Protein AF-A0A7S2GM93-F1 (afdb_monomer_lite)

Secondary structure (DSSP, 8-state):
----------PEEE-GGGSPBPPPBTTB-----EEEEE-SS-EEEEE---TTHHHHHT-S--TTSS--B----S-HHHHHHHHHHTT--EEEEETSSBTT--EEEEE-TT--EE-

Foldseek 3Di:
DCPPPPPPLDKAWDDCVVFAWDDDDQQFADPFDWTWTHSVPDIDIDTDADPCHCVSPVHDDDCRNPHAAEDDDPDVPVVVVVCVVVVWDKTFRQCRTTVPDGDIWTADPVRGIYD

pLDDT: mean 89.25, std 12.48, range [44.28, 98.56]

Structure (mmCIF, N/CA/C/O backbone):
data_AF-A0A7S2GM93-F1
#
_entry.id   AF-A0A7S2GM93-F1
#
loop_
_atom_site.group_PDB
_atom_site.id
_atom_site.type_symbol
_atom_site.label_atom_id
_atom_site.label_alt_id
_atom_site.label_comp_id
_atom_site.label_asym_id
_atom_site.label_entity_id
_atom_site.label_seq_id
_atom_site.pdbx_PDB_ins_code
_atom_site.Cartn_x
_atom_site.Cartn_y
_atom_site.Cartn_z
_atom_site.occupancy
_atom_site.B_iso_or_equiv
_atom_site.auth_seq_id
_atom_site.auth_comp_id
_atom_site.auth_asym_id
_atom_site.auth_atom_id
_atom_site.pdbx_PDB_model_num
ATOM 1 N N . PRO A 1 1 ? 40.507 -26.704 -6.180 1.00 44.28 1 PRO A N 1
ATOM 2 C CA . PRO A 1 1 ? 39.527 -25.893 -6.940 1.00 44.28 1 PRO A CA 1
ATOM 3 C C . PRO A 1 1 ? 38.110 -26.199 -6.437 1.00 44.28 1 PRO A C 1
ATOM 5 O O . PRO A 1 1 ? 37.524 -27.209 -6.808 1.00 44.28 1 PRO A O 1
ATOM 8 N N . CYS A 1 2 ? 37.642 -25.406 -5.474 1.00 44.38 2 CYS A N 1
ATOM 9 C CA . CYS A 1 2 ? 36.348 -25.582 -4.819 1.00 44.38 2 CYS A CA 1
ATOM 10 C C . CYS A 1 2 ? 35.367 -24.550 -5.400 1.00 44.38 2 CYS A C 1
ATOM 12 O O . CYS A 1 2 ? 35.088 -23.543 -4.761 1.00 44.38 2 CYS A O 1
ATOM 14 N N . ASP A 1 3 ? 34.884 -24.783 -6.622 1.00 51.62 3 ASP A N 1
ATOM 15 C CA . ASP A 1 3 ? 33.886 -23.930 -7.299 1.00 51.62 3 ASP A CA 1
ATOM 16 C C . ASP A 1 3 ? 32.444 -24.367 -6.974 1.00 51.62 3 ASP A C 1
ATOM 18 O O . ASP A 1 3 ? 31.565 -24.368 -7.828 1.00 51.62 3 ASP A O 1
ATOM 22 N N . ALA A 1 4 ? 32.184 -24.786 -5.733 1.00 51.78 4 ALA A N 1
ATOM 23 C CA . ALA A 1 4 ? 30.868 -25.284 -5.311 1.00 51.78 4 ALA A CA 1
ATOM 24 C C . ALA A 1 4 ? 30.223 -24.443 -4.195 1.00 51.78 4 ALA A C 1
ATOM 26 O O . ALA A 1 4 ? 29.306 -24.909 -3.528 1.00 51.78 4 ALA A O 1
ATOM 27 N N . CYS A 1 5 ? 30.692 -23.209 -3.974 1.00 49.94 5 CYS A N 1
ATOM 28 C CA . CYS A 1 5 ? 30.199 -22.339 -2.899 1.00 49.94 5 CYS A CA 1
ATOM 29 C C . CYS A 1 5 ? 29.805 -20.935 -3.396 1.00 49.94 5 CYS A C 1
ATOM 31 O O . CYS A 1 5 ? 30.116 -19.929 -2.767 1.00 49.94 5 CYS A O 1
ATOM 33 N N . GLN A 1 6 ? 29.136 -20.860 -4.548 1.00 52.38 6 GLN A N 1
ATOM 34 C CA . GLN A 1 6 ? 28.468 -19.643 -5.025 1.00 52.38 6 GLN A CA 1
ATOM 35 C C . GLN A 1 6 ? 27.0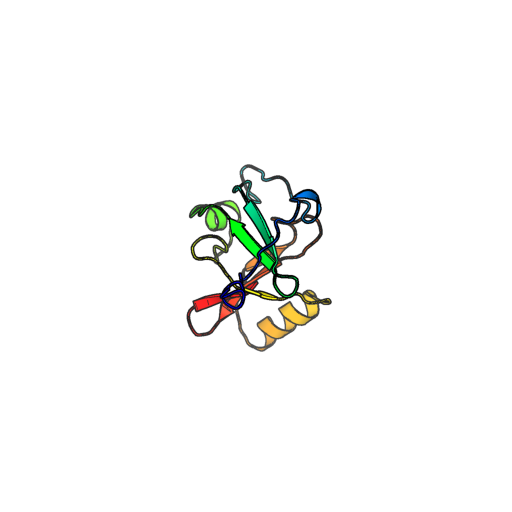48 -19.968 -5.493 1.00 52.38 6 GLN A C 1
ATOM 37 O O . GLN A 1 6 ? 26.638 -19.619 -6.593 1.00 52.38 6 GLN A O 1
ATOM 42 N N . LEU A 1 7 ? 26.257 -20.602 -4.627 1.00 51.19 7 LEU A N 1
ATOM 43 C CA . LEU A 1 7 ? 24.817 -20.360 -4.666 1.00 51.19 7 LEU A CA 1
ATOM 44 C C . LEU A 1 7 ? 24.579 -19.015 -3.959 1.00 51.19 7 LEU A C 1
ATOM 46 O O . LEU A 1 7 ? 24.088 -18.954 -2.836 1.00 51.19 7 LEU A O 1
ATOM 50 N N . ALA A 1 8 ? 25.072 -17.930 -4.558 1.00 56.44 8 ALA A N 1
ATOM 51 C CA . ALA A 1 8 ? 24.698 -16.603 -4.109 1.00 56.44 8 ALA A CA 1
ATOM 52 C C . ALA A 1 8 ? 23.217 -16.450 -4.460 1.00 56.44 8 ALA A C 1
ATOM 54 O O . ALA A 1 8 ? 22.858 -16.583 -5.627 1.00 56.44 8 ALA A O 1
ATOM 55 N N . CYS A 1 9 ? 22.357 -16.211 -3.469 1.00 56.81 9 CYS A N 1
ATOM 56 C CA . CYS A 1 9 ? 21.021 -15.689 -3.733 1.00 56.81 9 CYS A CA 1
ATOM 57 C C . CYS A 1 9 ? 21.214 -14.305 -4.366 1.00 56.81 9 CYS A C 1
ATOM 59 O O . CYS A 1 9 ? 21.394 -13.314 -3.659 1.00 56.81 9 CYS A O 1
ATOM 61 N N . THR A 1 10 ? 21.318 -14.253 -5.691 1.00 70.19 10 THR A N 1
ATOM 62 C CA . THR A 1 10 ? 21.471 -13.006 -6.431 1.00 70.19 10 THR A CA 1
ATOM 63 C C . THR A 1 10 ? 20.129 -12.294 -6.408 1.00 70.19 10 THR A C 1
ATOM 65 O O . THR A 1 10 ? 19.147 -12.810 -6.932 1.00 70.19 10 THR A O 1
ATOM 68 N N . VAL A 1 11 ? 20.090 -11.133 -5.757 1.00 81.50 11 VAL A N 1
ATOM 69 C CA . VAL A 1 11 ? 18.974 -10.193 -5.854 1.00 81.50 11 VAL A CA 1
ATOM 70 C C . VAL A 1 11 ? 19.367 -9.109 -6.850 1.00 81.50 11 VAL A C 1
ATOM 72 O O . VAL A 1 11 ? 20.344 -8.390 -6.641 1.00 81.50 11 VAL A O 1
ATOM 75 N N . ASP A 1 12 ? 18.629 -9.022 -7.946 1.00 90.69 12 ASP A N 1
ATOM 76 C CA . ASP A 1 12 ? 18.837 -8.038 -8.999 1.00 90.69 12 ASP A CA 1
ATOM 77 C C . ASP A 1 12 ? 18.101 -6.741 -8.655 1.00 90.69 12 ASP A C 1
ATOM 79 O O . ASP A 1 12 ? 16.965 -6.766 -8.175 1.00 90.69 12 ASP A O 1
ATOM 83 N N . GLU A 1 13 ? 18.729 -5.590 -8.899 1.00 91.19 13 GLU A N 1
ATOM 84 C CA . GLU A 1 13 ? 18.063 -4.293 -8.754 1.00 91.19 13 GLU A CA 1
ATOM 85 C C . GLU A 1 13 ? 17.025 -4.089 -9.864 1.00 91.19 13 GLU A C 1
ATOM 87 O O . GLU A 1 13 ? 17.278 -4.349 -11.042 1.00 91.19 13 GLU A O 1
ATOM 92 N N . MET A 1 14 ? 15.859 -3.557 -9.498 1.00 90.69 14 MET A N 1
ATOM 93 C CA . MET A 1 14 ? 14.812 -3.181 -10.440 1.00 90.69 14 MET A CA 1
ATOM 94 C C . MET A 1 14 ? 14.720 -1.651 -10.547 1.00 90.69 14 MET A C 1
ATOM 96 O O . MET A 1 14 ? 14.645 -0.963 -9.523 1.00 90.69 14 MET A O 1
ATOM 100 N N . PRO A 1 15 ? 14.691 -1.072 -11.761 1.00 90.56 15 PRO A N 1
ATOM 101 C CA . PRO A 1 15 ? 14.502 0.363 -11.934 1.00 90.56 15 PRO A CA 1
ATOM 102 C C . PRO A 1 15 ? 13.150 0.836 -11.389 1.00 90.56 15 PRO A C 1
ATOM 104 O O . PRO A 1 15 ? 12.104 0.258 -11.681 1.00 90.56 15 PRO A O 1
ATOM 107 N N . MET A 1 16 ? 13.163 1.971 -10.679 1.00 85.44 16 MET A N 1
ATOM 108 C CA . MET A 1 16 ? 11.948 2.592 -10.127 1.00 85.44 16 MET A CA 1
ATOM 109 C C . MET A 1 16 ? 10.900 2.946 -11.191 1.00 85.44 16 MET A C 1
ATOM 111 O O . MET A 1 16 ? 9.725 3.071 -10.869 1.00 85.44 16 MET A O 1
ATOM 115 N N . THR A 1 17 ? 11.292 3.099 -12.459 1.00 87.75 17 THR A N 1
ATOM 116 C CA . THR A 1 17 ? 10.360 3.391 -13.558 1.00 87.75 17 THR A CA 1
ATOM 117 C C . THR A 1 17 ? 9.363 2.263 -13.819 1.00 87.75 17 THR A C 1
ATOM 119 O O . THR A 1 17 ? 8.335 2.523 -14.432 1.00 87.75 17 THR A O 1
ATOM 122 N N . MET A 1 18 ? 9.638 1.038 -13.350 1.00 85.94 18 MET A N 1
ATOM 123 C CA . MET A 1 18 ? 8.676 -0.073 -13.388 1.00 85.94 18 MET A CA 1
ATOM 124 C C . MET A 1 18 ? 7.564 0.048 -12.342 1.00 85.94 18 MET A C 1
ATOM 126 O O . MET A 1 18 ? 6.568 -0.659 -12.439 1.00 85.94 18 MET A O 1
ATOM 130 N N . PHE A 1 19 ? 7.708 0.956 -11.375 1.00 85.44 19 PHE A N 1
ATOM 131 C CA . PHE A 1 19 ? 6.721 1.202 -10.330 1.00 85.44 19 PHE A CA 1
ATOM 132 C C . PHE A 1 19 ? 6.381 2.695 -10.288 1.00 85.44 19 PHE A C 1
ATOM 134 O O . PHE A 1 19 ? 6.845 3.414 -9.396 1.00 85.44 19 PHE A O 1
ATOM 141 N N . PRO A 1 20 ? 5.607 3.205 -11.268 1.00 87.62 20 PRO A N 1
ATOM 142 C CA . PRO A 1 20 ? 5.238 4.611 -11.311 1.00 87.62 20 PRO A CA 1
ATOM 143 C C . PRO A 1 20 ? 4.515 5.021 -10.028 1.00 87.62 20 PRO A C 1
ATOM 145 O O . PRO A 1 20 ? 3.426 4.537 -9.712 1.00 87.62 20 PRO A O 1
ATOM 148 N N . ARG A 1 21 ? 5.124 5.944 -9.284 1.00 88.31 21 ARG A N 1
ATOM 149 C CA . ARG A 1 21 ? 4.579 6.417 -8.012 1.00 88.31 21 ARG A CA 1
ATOM 150 C C . ARG A 1 21 ? 3.619 7.572 -8.202 1.00 88.31 21 ARG A C 1
ATOM 152 O O . ARG A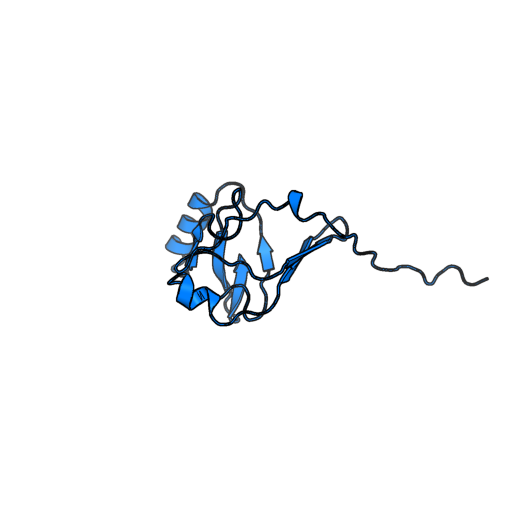 1 21 ? 3.789 8.410 -9.097 1.00 88.31 21 ARG A O 1
ATOM 159 N N . THR A 1 22 ? 2.618 7.599 -7.337 1.00 85.44 22 THR A N 1
ATOM 160 C CA . THR A 1 22 ? 1.744 8.754 -7.152 1.00 85.44 22 THR A CA 1
ATOM 161 C C . THR A 1 22 ? 2.501 9.781 -6.320 1.00 85.44 22 THR A C 1
ATOM 163 O O . THR A 1 22 ? 3.134 9.419 -5.331 1.00 85.44 22 THR A O 1
ATOM 166 N N . GLU A 1 23 ? 2.497 11.038 -6.762 1.00 85.56 23 GLU A N 1
ATOM 167 C CA . GLU A 1 23 ? 3.152 12.127 -6.030 1.00 85.56 23 GLU A CA 1
ATOM 168 C C . GLU A 1 23 ? 2.422 12.350 -4.706 1.00 85.56 23 GLU A C 1
ATOM 170 O O . GLU A 1 23 ? 1.186 12.373 -4.681 1.00 85.56 23 GLU A O 1
ATOM 175 N N . ALA A 1 24 ? 3.168 12.481 -3.607 1.00 83.88 24 ALA A N 1
ATOM 176 C CA . ALA A 1 24 ? 2.555 12.840 -2.342 1.00 83.88 24 ALA A CA 1
ATOM 177 C C . ALA A 1 24 ? 2.078 14.300 -2.359 1.00 83.88 24 ALA A C 1
ATOM 179 O O . ALA A 1 24 ? 2.632 15.167 -3.036 1.00 83.88 24 ALA A O 1
ATOM 180 N N . SER A 1 25 ? 1.045 14.566 -1.573 1.00 81.81 25 SER A N 1
ATOM 181 C CA . SER A 1 25 ? 0.611 15.902 -1.187 1.00 81.81 25 SER A CA 1
ATOM 182 C C . SER A 1 25 ? 0.699 16.047 0.333 1.00 81.81 25 SER A C 1
ATOM 184 O O . SER A 1 25 ? 1.018 15.087 1.039 1.00 81.81 25 SER A O 1
ATOM 186 N N . ASP A 1 26 ? 0.383 17.236 0.847 1.00 76.00 26 ASP A N 1
ATOM 187 C CA . ASP A 1 26 ? 0.386 17.504 2.292 1.00 76.00 26 ASP A CA 1
ATOM 188 C C . ASP A 1 26 ? -0.505 16.515 3.079 1.00 76.00 26 ASP A C 1
ATOM 190 O O . ASP A 1 26 ? -0.157 16.118 4.193 1.00 76.00 26 ASP A O 1
ATOM 194 N N . ASP A 1 27 ? -1.592 16.044 2.454 1.00 77.25 27 ASP A N 1
ATOM 195 C CA . ASP A 1 27 ? -2.650 15.246 3.088 1.00 77.25 27 ASP A CA 1
ATOM 196 C C . ASP A 1 27 ? -2.844 13.845 2.461 1.00 77.25 27 ASP A C 1
ATOM 198 O O . ASP A 1 27 ? -3.853 13.184 2.707 1.00 77.25 27 ASP A O 1
ATOM 202 N N . SER A 1 28 ? -1.951 13.379 1.575 1.00 81.38 28 SER A N 1
ATOM 203 C CA . SER A 1 28 ? -2.112 12.075 0.906 1.00 81.38 28 SER A CA 1
ATOM 204 C C . SER A 1 28 ? -0.815 11.553 0.286 1.00 81.38 28 SER A C 1
ATOM 206 O O . SER A 1 28 ? 0.029 12.310 -0.175 1.00 81.38 28 SER A O 1
ATOM 208 N N . GLY A 1 29 ? -0.685 10.230 0.189 1.00 81.81 29 GLY A N 1
ATOM 209 C CA . GLY A 1 29 ? 0.449 9.561 -0.442 1.00 81.81 29 GLY A CA 1
ATOM 210 C C . GLY A 1 29 ? 1.674 9.459 0.467 1.00 81.81 29 GLY A C 1
ATOM 211 O O . GLY A 1 29 ? 1.593 9.564 1.698 1.00 81.81 29 GLY A O 1
ATOM 212 N N . THR A 1 30 ? 2.819 9.158 -0.144 1.00 80.50 30 THR A N 1
ATOM 213 C CA . THR A 1 30 ? 4.113 9.077 0.540 1.00 80.50 30 THR A CA 1
ATOM 214 C C . THR A 1 30 ? 5.258 9.265 -0.449 1.00 80.50 30 THR A C 1
ATOM 216 O O . THR A 1 30 ? 5.265 8.622 -1.497 1.00 80.50 30 THR A O 1
ATOM 219 N N . ASP A 1 31 ? 6.253 10.072 -0.078 1.00 82.88 31 ASP A N 1
ATOM 220 C CA . ASP A 1 31 ? 7.508 10.265 -0.827 1.00 82.88 31 ASP A CA 1
ATOM 221 C C . ASP A 1 31 ? 8.687 9.530 -0.177 1.00 82.88 31 ASP A C 1
ATOM 223 O O . ASP A 1 31 ? 9.855 9.786 -0.469 1.00 82.88 31 ASP A O 1
ATOM 227 N N . VAL A 1 32 ? 8.385 8.590 0.723 1.00 84.25 32 VAL A N 1
ATOM 228 C CA . VAL A 1 32 ? 9.376 7.721 1.361 1.00 84.25 32 VAL A CA 1
ATOM 229 C C . VAL A 1 32 ? 10.298 7.109 0.299 1.00 84.25 32 VAL A C 1
ATOM 231 O O . VAL A 1 32 ? 9.785 6.456 -0.614 1.00 84.25 32 VAL A O 1
ATOM 234 N N . PRO A 1 33 ? 11.631 7.263 0.399 1.00 87.75 33 PRO A N 1
ATOM 235 C CA . PRO A 1 33 ? 12.565 6.602 -0.502 1.00 87.75 33 PRO A CA 1
ATOM 236 C C . PRO A 1 33 ? 12.345 5.088 -0.518 1.00 87.75 33 PRO A C 1
ATOM 238 O O . PRO A 1 33 ? 12.225 4.460 0.538 1.00 87.75 33 PRO A O 1
ATOM 241 N N . ILE A 1 34 ? 12.302 4.512 -1.718 1.00 90.81 34 ILE A N 1
ATOM 242 C CA . ILE A 1 34 ? 12.075 3.084 -1.939 1.00 90.81 34 ILE A CA 1
ATOM 243 C C . ILE A 1 34 ? 13.079 2.543 -2.955 1.00 90.81 34 ILE A C 1
ATOM 245 O O . ILE A 1 34 ? 13.445 3.232 -3.908 1.00 90.81 34 ILE A O 1
ATOM 249 N N . LYS A 1 35 ? 13.525 1.309 -2.747 1.00 92.38 35 LYS A N 1
ATOM 250 C CA . LYS A 1 35 ? 14.294 0.532 -3.720 1.00 92.38 35 LYS A CA 1
ATOM 251 C C . LYS A 1 35 ? 13.590 -0.785 -3.996 1.00 92.38 35 LYS A C 1
ATOM 253 O O . LYS A 1 35 ? 12.975 -1.354 -3.100 1.00 92.38 35 LYS A O 1
ATOM 258 N N . PHE A 1 36 ? 13.731 -1.270 -5.220 1.00 92.62 36 PHE A N 1
ATOM 259 C CA . PHE A 1 36 ? 13.116 -2.504 -5.682 1.00 92.62 36 PHE A CA 1
ATOM 260 C C . PHE A 1 36 ? 14.213 -3.490 -6.060 1.00 92.62 36 PHE A C 1
ATOM 262 O O . PHE A 1 36 ? 15.150 -3.124 -6.773 1.00 92.62 36 PHE A O 1
ATOM 269 N N . THR A 1 37 ? 14.105 -4.728 -5.591 1.00 93.06 37 THR A N 1
ATOM 270 C CA . THR A 1 37 ? 14.971 -5.830 -6.020 1.00 93.06 37 THR A CA 1
ATOM 271 C C . THR A 1 37 ? 14.146 -7.084 -6.283 1.00 93.06 37 THR A C 1
ATOM 273 O O . THR A 1 37 ? 13.035 -7.210 -5.775 1.00 93.06 37 THR A O 1
ATOM 276 N N . THR A 1 38 ? 14.678 -8.041 -7.038 1.00 91.94 38 THR A N 1
ATOM 277 C CA . THR A 1 38 ? 14.012 -9.323 -7.305 1.00 91.94 38 THR A CA 1
ATOM 278 C C . THR A 1 38 ? 15.011 -10.466 -7.393 1.00 91.94 38 THR A C 1
ATOM 280 O O . THR A 1 38 ? 16.148 -10.258 -7.796 1.00 91.94 38 THR A O 1
ATOM 283 N N . ASP A 1 39 ? 14.592 -11.675 -7.030 1.00 90.25 39 ASP A N 1
ATOM 284 C CA . ASP A 1 39 ? 15.332 -12.913 -7.315 1.00 90.25 39 ASP A CA 1
ATOM 285 C C . ASP A 1 39 ? 14.780 -13.658 -8.551 1.00 90.25 39 ASP A C 1
ATOM 287 O O . ASP A 1 39 ? 15.102 -14.820 -8.795 1.00 90.25 39 ASP A O 1
ATOM 291 N N . GLY A 1 40 ? 13.902 -12.999 -9.317 1.00 87.94 40 GLY A N 1
ATOM 292 C CA . GLY A 1 40 ? 13.177 -13.565 -10.454 1.00 87.94 40 GLY A CA 1
ATOM 293 C C . GLY A 1 40 ? 11.862 -14.258 -10.083 1.00 87.94 40 GLY A C 1
ATOM 294 O O . GLY A 1 40 ? 11.015 -14.441 -10.956 1.00 87.94 40 GLY A O 1
ATOM 295 N N . THR A 1 41 ? 11.654 -14.603 -8.810 1.00 89.38 41 THR A N 1
ATOM 296 C CA . THR A 1 41 ? 10.420 -15.240 -8.316 1.00 89.38 41 THR A CA 1
ATOM 297 C C . THR A 1 41 ? 9.617 -14.340 -7.384 1.00 89.38 41 THR A C 1
ATOM 299 O O . THR A 1 41 ? 8.389 -14.350 -7.423 1.00 89.38 41 THR A O 1
ATOM 302 N N . MET A 1 42 ? 10.302 -13.527 -6.584 1.00 90.06 42 MET A N 1
ATOM 303 C CA . MET A 1 42 ? 9.725 -12.586 -5.636 1.00 90.06 42 MET A CA 1
ATOM 304 C C . MET A 1 42 ? 10.316 -11.196 -5.848 1.00 90.06 42 MET A C 1
ATOM 306 O O . MET A 1 42 ? 11.433 -11.029 -6.344 1.00 90.06 42 MET A O 1
ATOM 310 N N . GLN A 1 43 ? 9.551 -10.182 -5.459 1.00 92.69 43 GLN A N 1
ATOM 311 C CA . GLN A 1 43 ? 10.001 -8.796 -5.419 1.00 92.69 43 GLN A CA 1
ATOM 312 C C . GLN A 1 43 ? 10.173 -8.378 -3.960 1.00 92.69 43 GLN A C 1
ATOM 314 O O . GLN A 1 43 ? 9.381 -8.754 -3.098 1.00 92.69 43 GLN A O 1
ATOM 319 N N . MET A 1 44 ? 11.213 -7.597 -3.688 1.00 92.75 44 MET A N 1
ATOM 320 C CA . MET A 1 44 ? 11.465 -6.996 -2.387 1.00 92.75 44 MET A CA 1
ATOM 321 C C . MET A 1 44 ? 11.499 -5.480 -2.528 1.00 92.75 44 MET A C 1
ATOM 323 O O . MET A 1 44 ? 12.246 -4.920 -3.333 1.00 92.75 44 MET A O 1
ATOM 327 N N . HIS A 1 45 ? 10.664 -4.823 -1.730 1.00 92.88 45 HIS A N 1
ATOM 328 C CA . HIS A 1 45 ? 10.508 -3.376 -1.695 1.00 92.88 45 HIS A CA 1
ATOM 329 C C . HIS A 1 45 ? 11.156 -2.849 -0.413 1.00 92.88 45 HIS A C 1
ATOM 331 O O . HIS A 1 45 ? 10.613 -2.992 0.681 1.00 92.88 45 HIS A O 1
ATOM 337 N N . LEU A 1 46 ? 12.339 -2.249 -0.528 1.00 92.25 46 LEU A N 1
ATOM 338 C CA . LEU A 1 46 ? 13.039 -1.657 0.607 1.00 92.25 46 LEU A CA 1
ATOM 339 C C . LEU A 1 46 ? 12.632 -0.191 0.747 1.00 92.25 46 LEU A C 1
ATOM 341 O O . LEU A 1 46 ? 13.152 0.668 0.035 1.00 92.25 46 LEU A O 1
ATOM 345 N N . ALA A 1 47 ? 11.710 0.087 1.666 1.00 92.75 47 ALA A N 1
ATOM 346 C CA . ALA A 1 47 ? 11.215 1.429 1.956 1.00 92.75 47 ALA A CA 1
ATOM 347 C C . ALA A 1 47 ? 11.802 1.980 3.265 1.00 92.75 47 ALA A C 1
ATOM 349 O O . ALA A 1 47 ? 11.972 1.251 4.246 1.00 92.75 47 ALA A O 1
ATOM 350 N N . GLN A 1 48 ? 12.094 3.282 3.306 1.00 93.62 48 GLN A N 1
ATOM 351 C CA . GLN A 1 48 ? 12.455 3.948 4.557 1.00 93.62 48 GLN A CA 1
ATOM 352 C C . GLN A 1 48 ? 11.253 3.980 5.515 1.00 93.62 48 GLN A C 1
ATOM 354 O O . GLN A 1 48 ? 10.142 4.348 5.145 1.00 93.62 48 GLN A O 1
ATOM 359 N N . ARG A 1 49 ? 11.477 3.622 6.781 1.00 94.62 49 ARG A N 1
ATOM 360 C CA . ARG A 1 49 ? 10.417 3.636 7.794 1.00 94.62 49 ARG A CA 1
ATOM 361 C C . ARG A 1 49 ? 9.884 5.054 8.022 1.00 94.62 49 ARG A C 1
ATOM 363 O O . ARG A 1 49 ? 10.663 5.960 8.319 1.00 94.62 49 ARG A O 1
ATOM 370 N N . ASP A 1 50 ? 8.561 5.207 7.985 1.00 93.38 50 ASP A N 1
ATOM 371 C CA . ASP A 1 50 ? 7.862 6.457 8.303 1.00 93.38 50 ASP A CA 1
ATOM 372 C C . ASP A 1 50 ? 6.590 6.189 9.125 1.00 93.38 50 ASP A C 1
ATOM 374 O O . ASP A 1 50 ? 5.601 5.625 8.656 1.00 93.38 50 ASP A O 1
ATOM 378 N N . LEU A 1 51 ? 6.618 6.616 10.389 1.00 94.56 51 LEU A N 1
ATOM 379 C CA . LEU A 1 51 ? 5.530 6.405 11.347 1.00 94.56 51 LEU A CA 1
ATOM 380 C C . LEU A 1 51 ? 4.330 7.340 11.128 1.00 94.56 51 LEU A C 1
ATOM 382 O O . LEU A 1 51 ? 3.270 7.109 11.702 1.00 94.56 51 LEU A O 1
ATOM 386 N N . GLY A 1 52 ? 4.484 8.380 10.307 1.00 93.00 52 GLY A N 1
ATOM 387 C CA . GLY A 1 52 ? 3.452 9.371 10.011 1.00 93.00 52 GLY A CA 1
ATOM 388 C C . GLY A 1 52 ? 2.553 9.021 8.823 1.00 93.00 52 GLY A C 1
ATOM 389 O O . GLY A 1 52 ? 1.560 9.711 8.607 1.00 93.00 52 GLY A O 1
ATOM 390 N N . VAL A 1 53 ? 2.872 7.977 8.046 1.00 93.12 53 VAL A N 1
ATOM 391 C CA . VAL A 1 53 ? 2.162 7.647 6.792 1.00 93.12 53 VAL A CA 1
ATOM 392 C C . VAL A 1 53 ? 0.673 7.399 7.009 1.00 93.12 53 VAL A C 1
ATOM 394 O O . VAL A 1 53 ? -0.143 7.957 6.277 1.00 93.12 53 VAL A O 1
ATOM 397 N N . SER A 1 54 ? 0.301 6.596 8.005 1.00 94.38 54 SER A N 1
ATOM 398 C CA . SER A 1 54 ? -1.109 6.315 8.303 1.00 94.38 54 SER A CA 1
ATOM 399 C C . SER A 1 54 ? -1.866 7.579 8.713 1.00 94.38 54 SER A C 1
ATOM 401 O O . SER A 1 54 ? -2.950 7.828 8.192 1.00 94.38 54 SER A O 1
ATOM 403 N N . PHE A 1 55 ? -1.259 8.425 9.552 1.00 93.62 55 PHE A N 1
ATOM 404 C CA . PHE A 1 55 ? -1.847 9.696 9.982 1.00 93.62 55 PHE A CA 1
ATOM 405 C C . PHE A 1 55 ? -2.105 10.644 8.812 1.00 93.62 55 PHE A C 1
ATOM 407 O O . PHE A 1 55 ? -3.213 11.159 8.694 1.00 93.62 55 PHE A O 1
ATOM 414 N N . ARG A 1 56 ? -1.120 10.833 7.923 1.00 92.56 56 ARG A N 1
ATOM 415 C CA . ARG A 1 56 ? -1.277 11.706 6.747 1.00 92.56 56 ARG A CA 1
ATOM 416 C C . ARG A 1 56 ? -2.346 11.200 5.787 1.00 92.56 56 ARG A C 1
ATOM 418 O O . ARG A 1 56 ? -3.038 12.000 5.189 1.00 92.56 56 ARG A O 1
ATOM 425 N N . ASN A 1 57 ? -2.507 9.883 5.669 1.00 92.00 57 ASN A N 1
ATOM 426 C CA . ASN A 1 57 ? -3.473 9.279 4.750 1.00 92.00 57 ASN A CA 1
ATOM 427 C C . ASN A 1 57 ? -4.849 9.003 5.385 1.00 92.00 57 ASN A C 1
ATOM 429 O O . ASN A 1 57 ? -5.729 8.486 4.700 1.00 92.00 57 ASN A O 1
ATOM 433 N N . GLY A 1 58 ? -5.042 9.307 6.674 1.00 93.88 58 GLY A N 1
ATOM 434 C CA . GLY A 1 58 ? -6.293 9.028 7.388 1.00 93.88 58 GLY A CA 1
ATOM 435 C C . GLY A 1 58 ? -6.615 7.535 7.520 1.00 93.88 58 GLY A C 1
ATOM 436 O O . GLY A 1 58 ? -7.785 7.165 7.574 1.00 93.88 58 GLY A O 1
ATOM 437 N N . MET A 1 59 ? -5.592 6.679 7.546 1.00 95.38 59 MET A N 1
ATOM 438 C CA . MET A 1 59 ? -5.732 5.220 7.556 1.00 95.38 59 MET A CA 1
ATOM 439 C C . MET A 1 59 ? -5.369 4.631 8.916 1.00 95.38 59 MET A C 1
ATOM 441 O O . MET A 1 59 ? -4.588 5.207 9.671 1.00 95.38 59 MET A O 1
ATOM 445 N N . SER A 1 60 ? -5.927 3.462 9.235 1.00 95.81 60 SER A N 1
ATOM 446 C CA . SER A 1 60 ? -5.661 2.787 10.512 1.00 95.81 60 SER A CA 1
ATOM 447 C C . SER A 1 60 ? -4.395 1.931 10.483 1.00 95.81 60 SER A C 1
ATOM 449 O O . SER A 1 60 ? -3.734 1.791 11.509 1.00 95.81 60 SER A O 1
ATOM 451 N N . ILE A 1 61 ? -4.038 1.373 9.324 1.00 96.94 61 ILE A N 1
ATOM 452 C CA . ILE A 1 61 ? -2.874 0.492 9.162 1.00 96.94 61 ILE A CA 1
ATOM 453 C C . ILE A 1 61 ? -1.735 1.276 8.512 1.00 96.94 61 ILE A C 1
ATOM 455 O O . ILE A 1 61 ? -1.945 1.921 7.492 1.00 96.94 61 ILE A O 1
ATOM 459 N N . ASN A 1 62 ? -0.528 1.224 9.087 1.00 96.31 62 ASN A N 1
ATOM 460 C CA . ASN A 1 62 ? 0.669 1.823 8.491 1.00 96.31 62 ASN A CA 1
ATOM 461 C C . ASN A 1 62 ? 1.496 0.748 7.756 1.00 96.31 62 ASN A C 1
ATOM 4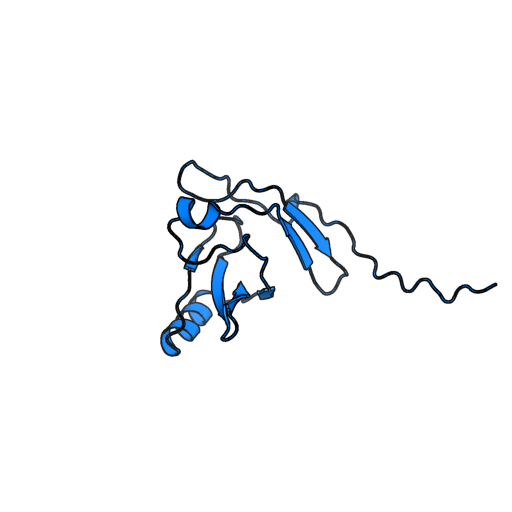63 O O . ASN A 1 62 ? 2.138 -0.071 8.420 1.00 96.31 62 ASN A O 1
ATOM 467 N N . PRO A 1 63 ? 1.559 0.770 6.413 1.00 94.06 63 PRO A N 1
ATOM 468 C CA . PRO A 1 63 ? 2.229 -0.280 5.647 1.00 94.06 63 PRO A CA 1
ATOM 469 C C . PRO A 1 63 ? 3.759 -0.229 5.730 1.00 94.06 63 PRO A C 1
ATOM 471 O O . PRO A 1 63 ? 4.425 -1.219 5.443 1.00 94.06 63 PRO A O 1
ATOM 474 N N . VAL A 1 64 ? 4.347 0.894 6.150 1.00 94.12 64 VAL A N 1
ATOM 475 C CA . VAL A 1 64 ? 5.809 1.077 6.202 1.00 94.12 64 VAL A CA 1
ATOM 476 C C . VAL A 1 64 ? 6.352 1.177 7.629 1.00 94.12 64 VAL A C 1
ATOM 478 O O . VAL A 1 64 ? 7.505 1.556 7.828 1.00 94.12 64 VAL A O 1
ATOM 481 N N . GLU A 1 65 ? 5.556 0.830 8.649 1.00 94.31 65 GLU A N 1
ATOM 482 C CA . GLU A 1 65 ? 6.044 0.781 10.032 1.00 94.31 65 GLU A CA 1
ATOM 483 C C . GLU A 1 65 ? 6.993 -0.405 10.251 1.00 94.31 65 GLU A C 1
ATOM 485 O O . GLU A 1 65 ? 8.064 -0.235 10.839 1.00 94.31 65 GLU A O 1
ATOM 490 N N . ARG A 1 66 ? 6.577 -1.604 9.826 1.00 93.19 66 ARG A N 1
ATOM 491 C CA . ARG A 1 66 ? 7.265 -2.878 10.110 1.00 93.19 66 ARG A CA 1
ATOM 492 C C . ARG A 1 66 ? 7.507 -3.735 8.865 1.00 93.19 66 ARG A C 1
ATOM 494 O O . ARG A 1 66 ? 8.118 -4.792 8.981 1.00 93.19 66 ARG A O 1
ATOM 501 N N . GLY A 1 67 ? 7.071 -3.259 7.699 1.00 93.88 67 GLY A N 1
ATOM 502 C CA . GLY A 1 67 ? 6.989 -4.046 6.471 1.00 93.88 67 GLY A CA 1
ATOM 503 C C . GLY A 1 67 ? 5.675 -4.824 6.371 1.00 93.88 67 GLY A C 1
ATOM 504 O O . GLY A 1 67 ? 4.854 -4.797 7.288 1.00 93.88 67 GLY A O 1
ATOM 505 N N . HIS A 1 68 ? 5.487 -5.484 5.234 1.00 96.38 68 HIS A N 1
ATOM 506 C CA . HIS A 1 68 ? 4.311 -6.285 4.905 1.00 96.38 68 HIS A CA 1
ATOM 507 C C . HIS A 1 68 ? 4.669 -7.335 3.851 1.00 96.38 68 HIS A C 1
ATOM 509 O O . HIS A 1 68 ? 5.734 -7.272 3.228 1.00 96.38 68 HIS A O 1
ATOM 515 N N . VAL A 1 69 ? 3.765 -8.291 3.657 1.00 96.44 69 VAL A N 1
ATOM 516 C CA . VAL A 1 69 ? 3.780 -9.207 2.513 1.00 96.44 69 VAL A CA 1
ATOM 517 C C . VAL A 1 69 ? 2.678 -8.766 1.563 1.00 96.44 69 VAL A C 1
ATOM 519 O O . VAL A 1 69 ? 1.559 -8.532 2.009 1.00 96.44 69 VAL A O 1
ATOM 522 N N . ALA A 1 70 ? 3.002 -8.652 0.278 1.00 96.25 70 ALA A N 1
ATOM 523 C CA . ALA A 1 70 ? 2.056 -8.233 -0.745 1.00 96.25 70 ALA A CA 1
ATOM 524 C C . ALA A 1 70 ? 1.682 -9.396 -1.664 1.00 96.25 70 ALA A C 1
ATOM 526 O O . ALA A 1 70 ? 2.555 -10.139 -2.126 1.00 96.25 70 ALA A O 1
ATOM 527 N N . PHE A 1 71 ? 0.392 -9.514 -1.964 1.00 96.31 71 PHE A N 1
ATOM 528 C CA . PHE A 1 71 ? -0.137 -10.420 -2.971 1.00 96.31 71 PHE A CA 1
ATOM 529 C C . PHE A 1 71 ? -0.801 -9.629 -4.088 1.00 96.31 71 PHE A C 1
ATOM 531 O O . PHE A 1 71 ? -1.474 -8.627 -3.877 1.00 96.31 71 PHE A O 1
ATOM 538 N N . ARG A 1 72 ? -0.647 -10.116 -5.316 1.00 95.19 72 ARG A N 1
ATOM 539 C CA . ARG A 1 72 ? -1.343 -9.539 -6.460 1.00 95.19 72 ARG A CA 1
ATOM 540 C C . ARG A 1 72 ? -2.672 -10.255 -6.680 1.00 95.19 72 ARG A C 1
ATOM 542 O O . ARG A 1 72 ? -2.710 -11.482 -6.739 1.00 95.19 72 ARG A O 1
ATOM 549 N N . THR A 1 73 ? -3.725 -9.476 -6.903 1.00 96.25 73 THR A N 1
ATOM 550 C CA . THR A 1 73 ? -5.014 -9.942 -7.429 1.00 96.25 73 THR A CA 1
ATOM 551 C C . THR A 1 73 ? -5.331 -9.228 -8.741 1.00 96.25 73 THR A C 1
ATOM 553 O O . THR A 1 73 ? -4.903 -8.094 -8.955 1.00 96.25 73 THR A O 1
ATOM 556 N N . ASP A 1 74 ? -6.078 -9.895 -9.619 1.00 96.50 74 ASP A N 1
ATOM 557 C CA . ASP A 1 74 ? -6.612 -9.288 -10.843 1.00 96.50 74 ASP A CA 1
ATOM 558 C C . ASP A 1 74 ? -7.992 -8.632 -10.614 1.00 96.50 74 ASP A C 1
ATOM 560 O O . ASP A 1 74 ? -8.462 -7.882 -11.466 1.00 96.50 74 ASP A O 1
ATOM 564 N N . ASP A 1 75 ? -8.629 -8.879 -9.461 1.00 97.44 75 ASP A N 1
ATOM 565 C CA . ASP A 1 75 ? -9.923 -8.299 -9.078 1.00 97.44 75 ASP A CA 1
ATOM 566 C C . ASP A 1 75 ? -9.896 -7.853 -7.607 1.00 97.44 75 ASP A C 1
ATOM 568 O O . ASP A 1 75 ? -10.074 -8.649 -6.676 1.00 97.44 75 ASP A O 1
ATOM 572 N N . ILE A 1 76 ? -9.612 -6.564 -7.396 1.00 97.62 76 ILE A N 1
ATOM 573 C CA . ILE A 1 76 ? -9.510 -5.970 -6.058 1.00 97.62 76 ILE A CA 1
ATOM 574 C C . ILE A 1 76 ? -10.877 -5.827 -5.382 1.00 97.62 76 ILE A C 1
ATOM 576 O O . ILE A 1 76 ? -10.982 -5.982 -4.168 1.00 97.62 76 ILE A O 1
ATOM 580 N N . GLU A 1 77 ? -11.941 -5.591 -6.148 1.00 98.06 77 GLU A N 1
ATOM 581 C CA . GLU A 1 77 ? -13.281 -5.389 -5.593 1.00 98.06 77 GLU A CA 1
ATOM 582 C C . GLU A 1 77 ? -13.883 -6.717 -5.124 1.00 98.06 77 GLU A C 1
ATOM 584 O O . GLU A 1 77 ? -14.457 -6.782 -4.034 1.00 98.06 77 GLU A O 1
ATOM 589 N N . ALA A 1 78 ? -13.668 -7.808 -5.869 1.00 98.44 78 ALA A N 1
ATOM 590 C CA . ALA A 1 78 ? -14.016 -9.146 -5.398 1.00 98.44 78 ALA A CA 1
ATOM 591 C C . ALA A 1 78 ? -13.260 -9.516 -4.111 1.00 98.44 78 ALA A C 1
ATOM 593 O O . ALA A 1 78 ? -13.835 -10.135 -3.211 1.00 98.44 78 ALA A O 1
ATOM 594 N N . PHE A 1 79 ? -11.990 -9.114 -3.992 1.00 98.19 79 PHE A N 1
ATOM 595 C CA . PHE A 1 79 ? -11.198 -9.374 -2.791 1.00 98.19 79 PHE A CA 1
ATOM 596 C C . PHE A 1 79 ? -11.658 -8.535 -1.588 1.00 98.19 79 PHE A C 1
ATOM 598 O O . PHE A 1 79 ? -11.827 -9.073 -0.496 1.00 98.19 79 PHE A O 1
ATOM 605 N N . LYS A 1 80 ? -11.971 -7.249 -1.783 1.00 98.50 80 LYS A N 1
ATOM 606 C CA . LYS A 1 80 ? -12.587 -6.402 -0.746 1.00 98.50 80 LYS A CA 1
ATOM 607 C C . LYS A 1 80 ? -13.904 -6.989 -0.250 1.00 98.50 80 LYS A C 1
ATOM 609 O O . LYS A 1 80 ? -14.092 -7.137 0.955 1.00 98.50 80 LYS A O 1
ATOM 614 N N . HIS A 1 81 ? -14.768 -7.42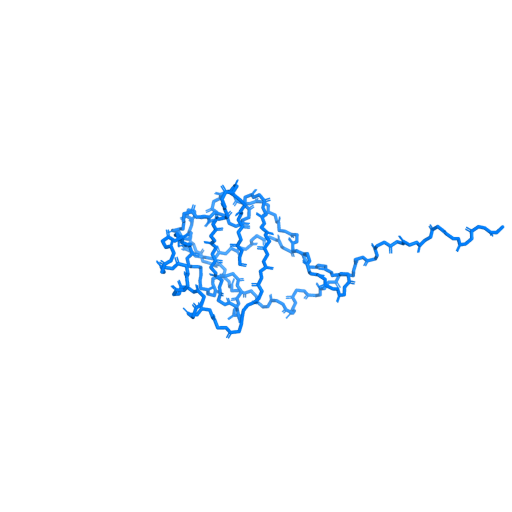5 -1.168 1.00 98.50 81 HIS A N 1
ATOM 615 C CA . HIS A 1 81 ? -16.010 -8.103 -0.805 1.00 98.50 81 HIS A CA 1
ATOM 616 C C . HIS A 1 81 ? -15.753 -9.386 0.000 1.00 98.50 81 HIS A C 1
ATOM 618 O O . HIS A 1 81 ? -16.453 -9.663 0.974 1.00 98.50 81 HIS A O 1
ATOM 624 N N . HIS A 1 82 ? -14.725 -10.160 -0.362 1.00 98.12 82 HIS A N 1
ATOM 625 C CA . HIS A 1 82 ? -14.322 -11.339 0.400 1.00 98.12 82 HIS A CA 1
ATOM 626 C C . HIS A 1 82 ? -13.927 -10.987 1.844 1.00 98.12 82 HIS A C 1
ATOM 628 O O . HIS A 1 82 ? -14.384 -11.665 2.767 1.00 98.12 82 HIS A O 1
ATOM 634 N N . LEU A 1 83 ? -13.147 -9.921 2.057 1.00 98.31 83 LEU A N 1
ATOM 635 C CA . LEU A 1 83 ? -12.790 -9.439 3.398 1.00 98.31 83 LEU A CA 1
ATOM 636 C C . LEU A 1 83 ? -14.028 -8.995 4.192 1.00 98.31 83 LEU A C 1
ATOM 638 O O . LEU A 1 83 ? -14.188 -9.377 5.351 1.00 98.31 83 LEU A O 1
ATOM 642 N N . GLU A 1 84 ? -14.941 -8.259 3.558 1.00 98.38 84 GLU A N 1
ATOM 643 C CA . GLU A 1 84 ? -16.183 -7.774 4.176 1.00 98.38 84 GLU A CA 1
ATOM 644 C C . GLU A 1 84 ? -17.097 -8.916 4.627 1.00 98.38 84 GLU A C 1
ATOM 646 O O . GLU A 1 84 ? -17.589 -8.900 5.756 1.00 98.38 84 GLU A O 1
ATOM 651 N N . VAL A 1 85 ? -17.279 -9.942 3.787 1.00 98.56 85 VAL A N 1
ATOM 652 C CA . VAL A 1 85 ? -18.068 -11.144 4.117 1.00 98.56 85 VAL A CA 1
ATOM 653 C C . VAL A 1 85 ? -17.510 -11.867 5.346 1.00 98.56 85 VAL A C 1
ATOM 655 O O . VAL A 1 85 ? -18.276 -12.440 6.121 1.00 98.56 85 VAL A O 1
ATOM 658 N N . HIS A 1 86 ? -16.194 -11.815 5.551 1.00 98.12 86 HIS A N 1
ATOM 659 C CA . HIS A 1 86 ? -15.522 -12.426 6.698 1.00 98.12 86 HIS A CA 1
ATOM 660 C C . HIS A 1 86 ? -15.326 -11.462 7.877 1.00 98.12 86 HIS A C 1
ATOM 662 O O . HIS A 1 86 ? -14.763 -11.856 8.897 1.00 98.12 86 HIS A O 1
ATOM 668 N N . GLY A 1 87 ? -15.803 -10.216 7.774 1.00 97.88 87 GLY A N 1
ATOM 669 C CA . GLY A 1 87 ? -15.678 -9.213 8.831 1.00 97.88 87 GLY A CA 1
ATOM 670 C C . GLY A 1 87 ? -14.239 -8.761 9.093 1.00 97.88 87 GLY A C 1
ATOM 671 O O . GLY A 1 87 ? -13.931 -8.351 10.211 1.00 97.88 87 GLY A O 1
ATOM 672 N N . VAL A 1 88 ? -13.357 -8.846 8.091 1.00 98.25 88 VAL A N 1
ATOM 673 C CA . VAL A 1 88 ? -11.957 -8.417 8.195 1.00 98.25 88 VAL A CA 1
ATOM 674 C C . VAL A 1 88 ? -11.850 -6.940 7.796 1.00 98.25 88 VAL A C 1
ATOM 676 O O . VAL A 1 88 ? -12.090 -6.605 6.635 1.00 98.25 88 VAL A O 1
ATOM 679 N N . PRO A 1 89 ? -11.502 -6.030 8.724 1.00 97.88 89 PRO A N 1
ATOM 680 C CA . PRO A 1 89 ? -11.307 -4.625 8.391 1.00 97.88 89 PRO A CA 1
ATOM 681 C C . PRO A 1 89 ? -10.020 -4.426 7.579 1.00 97.88 89 PRO A C 1
ATOM 683 O O . PRO A 1 89 ? -8.998 -5.060 7.843 1.00 97.88 89 PRO A O 1
ATOM 686 N N . TYR A 1 90 ? -10.056 -3.488 6.634 1.00 98.38 90 TYR A N 1
ATOM 687 C CA . TYR A 1 90 ? -8.915 -3.112 5.800 1.00 98.38 90 TYR A CA 1
ATOM 688 C C . TYR A 1 90 ? -8.819 -1.587 5.649 1.00 98.38 90 TYR A C 1
ATOM 690 O O . TYR A 1 90 ? -9.805 -0.864 5.785 1.00 98.38 90 TYR A O 1
ATOM 698 N N . SER A 1 91 ? -7.612 -1.083 5.389 1.00 97.94 91 SER A N 1
ATOM 699 C CA . SER A 1 91 ? -7.349 0.306 5.001 1.00 97.94 91 SER A CA 1
ATOM 700 C C . SER A 1 91 ? -7.238 0.389 3.481 1.00 97.94 91 SER A C 1
ATOM 702 O O . SER A 1 91 ? -6.318 -0.189 2.908 1.00 97.94 91 SER A O 1
ATOM 704 N N . ASP A 1 92 ? -8.163 1.096 2.830 1.00 97.38 92 ASP A N 1
ATOM 705 C CA . ASP A 1 92 ? -8.171 1.262 1.372 1.00 97.38 92 ASP A CA 1
ATOM 706 C C . ASP A 1 92 ? -7.340 2.483 0.953 1.00 97.38 92 ASP A C 1
ATOM 708 O O . ASP A 1 92 ? -7.784 3.639 1.008 1.00 97.38 92 ASP A O 1
ATOM 712 N N . TYR A 1 93 ? -6.106 2.225 0.528 1.00 95.94 93 TYR A N 1
ATOM 713 C CA . TYR A 1 93 ? -5.210 3.267 0.053 1.00 95.94 93 TYR A CA 1
ATOM 714 C C . TYR A 1 93 ? -5.461 3.643 -1.406 1.00 95.94 93 TYR A C 1
ATOM 716 O O . TYR A 1 93 ? -4.984 4.702 -1.820 1.00 95.94 93 TYR A O 1
ATOM 724 N N . GLY A 1 94 ? -6.247 2.877 -2.164 1.00 95.19 94 GLY A N 1
ATOM 725 C CA . GLY A 1 94 ? -6.440 3.104 -3.590 1.00 95.19 94 GLY A CA 1
ATOM 726 C C . GLY A 1 94 ? -5.099 3.171 -4.314 1.00 95.19 94 GLY A C 1
ATOM 727 O O . GLY A 1 94 ? -4.174 2.423 -4.017 1.00 95.19 94 GLY A O 1
ATOM 728 N N . THR A 1 95 ? -4.957 4.130 -5.220 1.00 93.44 95 THR A N 1
ATOM 729 C CA . THR A 1 95 ? -3.725 4.355 -5.990 1.00 93.44 95 THR A CA 1
ATOM 730 C C . THR A 1 95 ? -2.795 5.392 -5.346 1.00 93.44 95 THR A C 1
ATOM 732 O O . THR A 1 95 ? -2.025 6.063 -6.034 1.00 93.44 95 THR A O 1
ATOM 735 N N . ARG A 1 96 ? -2.879 5.614 -4.025 1.00 89.19 96 ARG A N 1
ATOM 736 C CA . ARG A 1 96 ? -2.128 6.694 -3.350 1.00 89.19 96 ARG A CA 1
ATOM 737 C C . ARG A 1 96 ? -0.613 6.492 -3.332 1.00 89.19 96 ARG A C 1
ATOM 739 O O . ARG A 1 96 ? 0.101 7.484 -3.211 1.00 89.19 96 ARG A O 1
ATOM 746 N N . PHE A 1 97 ? -0.111 5.261 -3.435 1.00 87.88 97 PHE A N 1
ATOM 747 C CA . PHE A 1 97 ? 1.337 4.997 -3.427 1.00 87.88 97 PHE A CA 1
ATOM 748 C C . PHE A 1 97 ? 1.881 4.562 -4.787 1.00 87.88 97 PHE A C 1
ATOM 750 O O . PHE A 1 97 ? 3.021 4.898 -5.122 1.00 87.88 97 PHE A O 1
ATOM 757 N N . ALA A 1 98 ? 1.057 3.904 -5.599 1.00 87.50 98 ALA A N 1
ATOM 758 C CA . ALA A 1 98 ? 1.385 3.509 -6.958 1.00 87.50 98 ALA A CA 1
ATOM 759 C C . ALA A 1 98 ? 0.257 3.902 -7.921 1.00 87.50 98 ALA A C 1
ATOM 761 O O . ALA A 1 98 ? -0.915 3.642 -7.663 1.00 87.50 98 ALA A O 1
ATOM 762 N N . LYS A 1 99 ? 0.616 4.519 -9.053 1.00 85.81 99 LYS A N 1
ATOM 763 C CA . LYS A 1 99 ? -0.353 5.053 -10.029 1.00 85.81 99 LYS A CA 1
ATOM 764 C C . LYS A 1 99 ? -1.212 3.968 -10.668 1.00 85.81 99 LYS A C 1
ATOM 766 O O . LYS A 1 99 ? -2.348 4.229 -11.045 1.00 85.81 99 LYS A O 1
ATOM 771 N N . GLU A 1 100 ? -0.645 2.778 -10.813 1.00 89.38 100 GLU A N 1
ATOM 772 C CA . GLU A 1 100 ? -1.230 1.677 -11.582 1.00 89.38 100 GLU A CA 1
ATOM 773 C C . GLU A 1 100 ? -1.788 0.560 -10.693 1.00 89.38 100 GLU A C 1
ATOM 775 O O . GLU A 1 100 ? -2.372 -0.389 -11.208 1.00 89.38 100 GLU A O 1
ATOM 780 N N . TRP A 1 101 ? -1.636 0.670 -9.369 1.00 92.19 101 TRP A N 1
ATOM 781 C CA . TRP A 1 101 ? -2.026 -0.375 -8.425 1.00 92.19 101 TRP A CA 1
ATOM 782 C C . TRP A 1 101 ? -2.981 0.177 -7.378 1.00 92.19 101 TRP A C 1
ATOM 784 O O . TRP A 1 101 ? -2.664 1.140 -6.683 1.00 92.19 101 TRP A O 1
ATOM 794 N N . HIS A 1 102 ? -4.153 -0.447 -7.266 1.00 96.25 102 HIS A N 1
ATOM 795 C CA . HIS A 1 102 ? -5.083 -0.198 -6.171 1.00 96.25 102 HIS A CA 1
ATOM 796 C C . HIS A 1 102 ? -4.678 -1.066 -4.986 1.00 96.25 102 HIS A C 1
ATOM 798 O O . HIS A 1 102 ? -4.752 -2.289 -5.065 1.00 96.25 102 HIS A O 1
ATOM 804 N N . GLN A 1 103 ? -4.257 -0.430 -3.899 1.00 96.75 103 GLN A N 1
ATOM 805 C CA . GLN A 1 103 ? -3.680 -1.101 -2.742 1.00 96.75 103 GLN A CA 1
ATOM 806 C C . GLN A 1 103 ? -4.631 -1.001 -1.552 1.00 96.75 103 GLN A C 1
ATOM 808 O O . GLN A 1 103 ? -5.106 0.085 -1.201 1.00 96.75 103 GLN A O 1
ATOM 813 N N . ILE A 1 104 ? -4.886 -2.135 -0.909 1.00 98.12 104 ILE A N 1
ATOM 814 C CA . ILE A 1 104 ? -5.545 -2.201 0.393 1.00 98.12 104 ILE A CA 1
ATOM 815 C C . ILE A 1 104 ? -4.595 -2.880 1.371 1.00 98.12 104 ILE A C 1
ATOM 817 O O . ILE A 1 104 ? -3.748 -3.652 0.953 1.00 98.12 104 ILE A O 1
ATOM 821 N N . PHE A 1 105 ? -4.730 -2.604 2.664 1.00 98.19 105 PHE A N 1
ATOM 822 C CA . PHE A 1 105 ? -3.935 -3.283 3.685 1.00 98.19 105 PHE A CA 1
ATOM 823 C C . PHE A 1 105 ? -4.839 -3.818 4.781 1.00 98.19 105 PHE A C 1
ATOM 825 O O . PHE A 1 105 ? -5.724 -3.104 5.253 1.00 98.19 105 PHE A O 1
ATOM 832 N N . PHE A 1 106 ? -4.604 -5.044 5.222 1.00 98.19 106 PHE A N 1
ATOM 833 C CA . PHE A 1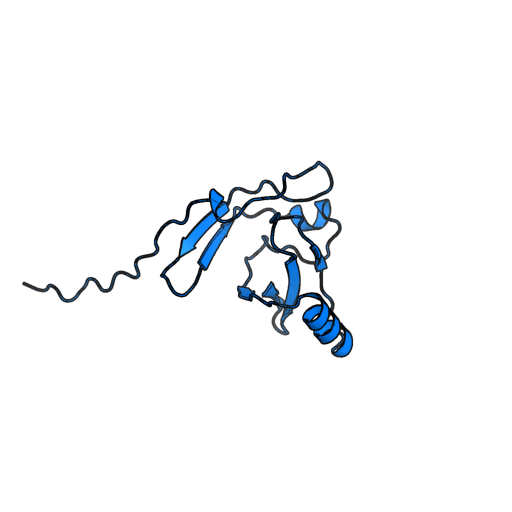 106 ? -5.317 -5.674 6.332 1.00 98.19 106 PHE A CA 1
ATOM 834 C C . PHE A 1 106 ? -4.336 -6.418 7.239 1.00 98.19 106 PHE A C 1
ATOM 836 O O . PHE A 1 106 ? -3.137 -6.477 6.964 1.00 98.19 106 PHE A O 1
ATOM 843 N N . LEU A 1 107 ? -4.832 -6.921 8.367 1.00 97.81 107 LEU A N 1
ATOM 844 C CA . LEU A 1 107 ? -4.033 -7.694 9.312 1.00 97.81 107 LEU A CA 1
ATOM 845 C C . LEU A 1 107 ? -4.424 -9.164 9.232 1.00 97.81 107 LEU A C 1
ATOM 847 O O . LEU A 1 107 ? -5.612 -9.494 9.238 1.00 97.81 107 LEU A O 1
ATOM 851 N N . ASP A 1 108 ? -3.425 -10.039 9.201 1.00 96.69 108 ASP A N 1
ATOM 852 C CA . ASP A 1 108 ? -3.642 -11.449 9.507 1.00 96.69 108 ASP A CA 1
ATOM 853 C C . ASP A 1 108 ? -3.930 -11.643 11.019 1.00 96.69 108 ASP A C 1
ATOM 855 O O . ASP A 1 108 ? -3.829 -10.691 11.806 1.00 96.69 108 ASP A O 1
ATOM 859 N N . PRO A 1 109 ? -4.293 -12.859 11.470 1.00 96.44 109 PRO A N 1
ATOM 860 C CA . PRO A 1 109 ? -4.564 -13.119 12.886 1.00 96.44 109 PRO A CA 1
ATOM 861 C C . PRO A 1 109 ? -3.391 -12.845 13.845 1.00 96.44 109 PRO A C 1
ATOM 863 O O . PRO A 1 109 ? -3.632 -12.618 15.029 1.00 96.44 109 PRO A O 1
ATOM 866 N N . GLU A 1 110 ? -2.148 -12.843 13.354 1.00 96.75 110 GLU A N 1
ATOM 867 C CA . GLU A 1 110 ? -0.938 -12.548 14.136 1.00 96.75 110 GLU A CA 1
ATOM 868 C C . GLU A 1 110 ? -0.583 -11.047 14.124 1.00 96.75 110 GLU A C 1
ATOM 870 O O . GLU A 1 110 ? 0.335 -10.607 14.821 1.00 96.75 110 GLU A O 1
ATOM 875 N N . GLY A 1 111 ? -1.322 -10.234 13.364 1.00 95.12 111 GLY A N 1
ATOM 876 C CA . GLY A 1 111 ? -1.076 -8.803 13.214 1.00 95.12 111 GLY A CA 1
ATOM 877 C C . GLY A 1 111 ? -0.008 -8.466 12.173 1.00 95.12 111 GLY A C 1
ATOM 878 O O . GLY A 1 111 ? 0.498 -7.340 12.171 1.00 95.12 111 GLY A O 1
ATOM 879 N N . THR A 1 112 ? 0.343 -9.403 11.290 1.00 97.00 112 THR A N 1
ATOM 880 C CA . THR A 1 112 ? 1.159 -9.109 10.108 1.00 97.00 112 THR A CA 1
ATOM 881 C C . THR A 1 112 ? 0.343 -8.259 9.148 1.00 97.00 112 THR A C 1
ATOM 883 O O . THR A 1 112 ? -0.807 -8.581 8.847 1.00 97.00 112 THR A O 1
ATOM 886 N N . VAL A 1 113 ? 0.942 -7.184 8.641 1.00 98.06 113 VAL A N 1
ATOM 887 C CA . VAL A 1 113 ? 0.324 -6.390 7.579 1.00 98.06 113 VAL A CA 1
ATOM 888 C C . VAL A 1 113 ? 0.411 -7.165 6.266 1.00 98.06 113 VAL A C 1
ATOM 890 O O . VAL A 1 113 ? 1.496 -7.591 5.860 1.00 98.06 113 VAL A O 1
ATOM 893 N N . VAL A 1 114 ? -0.735 -7.319 5.613 1.00 98.12 114 VAL A N 1
ATOM 894 C CA . VAL A 1 114 ? -0.872 -7.907 4.281 1.00 98.12 114 VAL A CA 1
ATOM 895 C C . VAL A 1 114 ? -1.392 -6.836 3.331 1.00 98.12 114 VAL A C 1
ATOM 897 O O . VAL A 1 114 ? -2.330 -6.119 3.686 1.00 98.12 114 VAL A O 1
ATOM 900 N N . GLU A 1 115 ? -0.754 -6.728 2.168 1.00 97.44 115 GLU A N 1
ATOM 901 C CA . GLU A 1 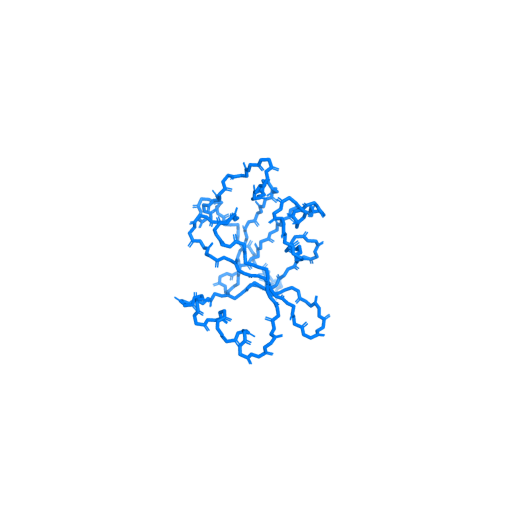115 ? -1.212 -5.940 1.014 1.00 97.44 115 GLU A CA 1
ATOM 902 C C . GLU A 1 115 ? -1.905 -6.845 -0.010 1.00 97.44 115 GLU A C 1
ATOM 904 O O . GLU A 1 115 ? -1.281 -7.863 -0.403 1.00 97.44 115 GLU A O 1
#

Sequence (115 aa):
PCDACQLACTVDEMPMTMFPRTEASDDSGTDVPIKFTTDGTMQMHLAQRDLGVSFRNGMSINPVERGHVAFRTDDIEAFKHHLEVHGVPYSDYGTRFAKEWHQIFFLDPEGTVVE

Organism: NCBI:txid156173

InterPro domains:
  IPR029068 Glyoxalase/Bleomycin resistance protein/Dihydroxybiphenyl dioxygenase [G3DSA:3.10.180.10] (11-115)
  IPR029068 Glyoxalase/Bleomycin resistance protein/Dihydroxybiphenyl dioxygenase [SSF54593] (27-115)

Radius of gyration: 16.61 Å; chains: 1; bounding box: 58×43×28 Å